Protein AF-A0A832EKE6-F1 (afdb_monomer_lite)

Secondary structure (DSSP, 8-state):
--HHHHHHHHHHHHHHSSSSTT--SS-TT---S-TT---SHHHHHHHHHTHHHHHHHHHHHHHHHHHHH-TT--HHHHHHHHHHHHHHHHHHHHHHHHTT---S-STT--S--S---S-S------

Radius of gyration: 23.18 Å; chains: 1; bounding box: 77×48×38 Å

pLDDT: mean 71.88, std 22.69, range [34.38, 97.25]

Structure (mmCIF, N/CA/C/O backbone):
data_AF-A0A832EKE6-F1
#
_entry.id   AF-A0A832EKE6-F1
#
loop_
_atom_site.group_PDB
_atom_site.id
_atom_site.type_symbol
_atom_site.label_atom_id
_atom_site.label_alt_id
_atom_site.label_comp_id
_atom_site.label_asym_id
_atom_site.label_entity_id
_atom_site.label_seq_id
_atom_site.pdbx_PDB_ins_code
_atom_site.Cartn_x
_atom_site.Cartn_y
_atom_site.Cartn_z
_atom_site.occupancy
_atom_site.B_iso_or_equiv
_atom_site.auth_seq_id
_atom_site.auth_comp_id
_atom_site.auth_asym_id
_atom_site.auth_atom_id
_atom_site.pdbx_PDB_model_num
ATOM 1 N N . MET A 1 1 ? 59.904 -23.588 9.194 1.00 53.44 1 MET A N 1
ATOM 2 C CA . MET A 1 1 ? 58.619 -23.391 8.474 1.00 53.44 1 MET A CA 1
ATOM 3 C C . MET A 1 1 ? 57.377 -23.763 9.314 1.00 53.44 1 MET A C 1
ATOM 5 O O . MET A 1 1 ? 56.429 -24.328 8.787 1.00 53.44 1 MET A O 1
ATOM 9 N N . LYS A 1 2 ? 57.342 -23.459 10.624 1.00 51.56 2 LYS A N 1
ATOM 10 C CA . LYS A 1 2 ? 56.197 -23.791 11.506 1.00 51.56 2 LYS A CA 1
ATOM 11 C C . LYS A 1 2 ? 55.162 -22.658 11.612 1.00 51.56 2 LYS A C 1
ATOM 13 O O . LYS A 1 2 ? 53.988 -22.952 11.774 1.00 51.56 2 LYS A O 1
ATOM 18 N N . GLY A 1 3 ? 55.570 -21.397 11.422 1.00 55.94 3 GLY A N 1
ATOM 19 C CA . GLY A 1 3 ? 54.667 -20.233 11.447 1.00 55.94 3 GLY A CA 1
ATOM 20 C C . GLY A 1 3 ? 53.728 -20.120 10.238 1.00 55.94 3 GLY A C 1
ATOM 21 O O . GLY A 1 3 ? 52.585 -19.714 10.395 1.00 55.94 3 GLY A O 1
ATOM 22 N N . MET A 1 4 ? 54.154 -20.571 9.051 1.00 56.31 4 MET A N 1
ATOM 23 C CA . MET A 1 4 ? 53.347 -20.494 7.820 1.00 56.31 4 MET A CA 1
ATOM 24 C C . MET A 1 4 ? 52.075 -21.359 7.889 1.00 56.31 4 MET A C 1
ATOM 26 O O . MET A 1 4 ? 51.029 -20.963 7.390 1.00 56.31 4 MET A O 1
ATOM 30 N N . ARG A 1 5 ? 52.127 -22.514 8.572 1.00 57.16 5 ARG A N 1
ATOM 31 C CA . ARG A 1 5 ? 50.950 -23.384 8.768 1.00 57.16 5 ARG A CA 1
ATOM 32 C C . ARG A 1 5 ? 49.893 -22.739 9.664 1.00 57.16 5 ARG A C 1
ATOM 34 O O . ARG A 1 5 ? 48.713 -22.912 9.400 1.00 57.16 5 ARG A O 1
ATOM 41 N N . TRP A 1 6 ? 50.299 -21.967 10.670 1.00 56.12 6 TRP A N 1
ATOM 42 C CA . TRP A 1 6 ? 49.357 -21.278 11.557 1.00 56.12 6 TRP A CA 1
ATOM 43 C C . TRP A 1 6 ? 48.698 -20.073 10.886 1.00 56.12 6 TRP A C 1
ATOM 45 O O . TRP A 1 6 ? 47.499 -19.878 11.051 1.00 56.12 6 TRP A O 1
ATOM 55 N N . VAL A 1 7 ? 49.441 -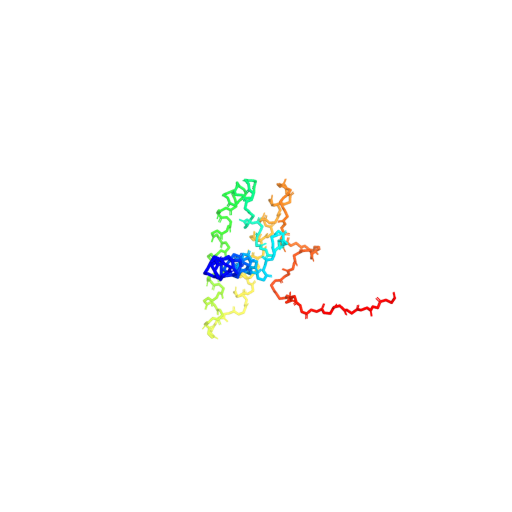19.327 10.063 1.00 61.09 7 VAL A N 1
ATOM 56 C CA . VAL A 1 7 ? 48.897 -18.201 9.284 1.00 61.09 7 VAL A CA 1
ATOM 57 C C . VAL A 1 7 ? 47.870 -18.680 8.249 1.00 61.09 7 VAL A C 1
ATOM 59 O O . VAL A 1 7 ? 46.816 -18.068 8.108 1.00 61.09 7 VAL A O 1
ATOM 62 N N . VAL A 1 8 ? 48.121 -19.814 7.585 1.00 61.22 8 VAL A N 1
ATOM 63 C CA . VAL A 1 8 ? 47.174 -20.405 6.618 1.00 61.22 8 VAL A CA 1
ATOM 64 C C . VAL A 1 8 ? 45.908 -20.930 7.307 1.00 61.22 8 VAL A C 1
ATOM 66 O O . VAL A 1 8 ? 44.807 -20.716 6.805 1.00 61.22 8 VAL A O 1
ATOM 69 N N . VAL A 1 9 ? 46.037 -21.566 8.477 1.00 60.75 9 VAL A N 1
ATOM 70 C CA . VAL A 1 9 ? 44.878 -22.058 9.246 1.00 60.75 9 VAL A CA 1
ATOM 71 C C . VAL A 1 9 ? 44.040 -20.899 9.798 1.00 60.75 9 VAL A C 1
ATOM 73 O O . VAL A 1 9 ? 42.819 -20.930 9.680 1.00 60.75 9 VAL A O 1
ATOM 76 N N . LEU A 1 10 ? 44.667 -19.842 10.327 1.00 59.62 10 LEU A N 1
ATOM 77 C CA . LEU A 1 10 ? 43.954 -18.646 10.796 1.00 59.62 10 LEU A CA 1
ATOM 78 C C . LEU A 1 10 ? 43.258 -17.890 9.651 1.00 59.62 10 LEU A C 1
ATOM 80 O O . LEU A 1 10 ? 42.123 -17.448 9.819 1.00 59.62 10 LEU A O 1
ATOM 84 N N . GLY A 1 11 ? 43.888 -17.796 8.475 1.00 57.72 11 GLY A N 1
ATOM 85 C CA . GLY A 1 11 ? 43.282 -17.181 7.289 1.00 57.72 11 GLY A CA 1
ATOM 86 C C . GLY A 1 11 ? 42.048 -17.932 6.774 1.00 57.72 11 GLY A C 1
ATOM 87 O O . GLY A 1 11 ? 41.058 -17.307 6.400 1.00 57.72 11 GLY A O 1
ATOM 88 N N . LEU A 1 12 ? 42.063 -19.269 6.820 1.00 58.75 12 LEU A N 1
ATOM 89 C CA . LEU A 1 12 ? 40.921 -20.102 6.422 1.00 58.75 12 LEU A CA 1
ATOM 90 C C . LEU A 1 12 ? 39.728 -19.988 7.382 1.00 58.75 12 LEU A C 1
ATOM 92 O O . LEU A 1 12 ? 38.585 -19.981 6.931 1.00 58.75 12 LEU A O 1
ATOM 96 N N . VAL A 1 13 ? 39.970 -19.845 8.688 1.00 59.25 13 VAL A N 1
ATOM 97 C CA . VAL A 1 13 ? 38.894 -19.678 9.683 1.00 59.25 13 VAL A CA 1
ATOM 98 C C . VAL A 1 13 ? 38.214 -18.309 9.548 1.00 59.25 13 VAL A C 1
ATOM 100 O O . VAL A 1 13 ? 36.990 -18.227 9.630 1.00 59.25 13 VAL A O 1
ATOM 103 N N . PHE A 1 14 ? 38.968 -17.244 9.252 1.00 54.34 14 PHE A N 1
ATOM 104 C CA . PHE A 1 14 ? 38.383 -15.922 8.989 1.00 54.34 14 PHE A CA 1
ATOM 105 C C . PHE A 1 14 ? 37.636 -15.846 7.647 1.00 54.34 14 PHE A C 1
ATOM 107 O O . PHE A 1 14 ? 36.603 -15.183 7.567 1.00 54.34 14 PHE A O 1
ATOM 114 N N . ALA A 1 15 ? 38.095 -16.558 6.613 1.00 55.41 15 ALA A N 1
ATOM 115 C CA . ALA A 1 15 ? 37.395 -16.630 5.327 1.00 55.41 15 ALA A CA 1
ATOM 116 C C . ALA A 1 15 ? 36.102 -17.471 5.381 1.00 55.41 15 ALA A C 1
ATOM 118 O O . ALA A 1 15 ? 35.177 -17.218 4.614 1.00 55.41 15 ALA A O 1
ATOM 119 N N . ALA A 1 16 ? 36.008 -18.445 6.293 1.00 51.72 16 ALA A N 1
ATOM 120 C CA . ALA A 1 16 ? 34.809 -19.267 6.470 1.00 51.72 16 ALA A CA 1
ATOM 121 C C . ALA A 1 16 ? 33.723 -18.605 7.344 1.00 51.72 16 ALA A C 1
ATOM 123 O O . ALA A 1 16 ? 32.562 -19.002 7.277 1.00 51.72 16 ALA A O 1
ATOM 124 N N . ALA A 1 17 ? 34.068 -17.593 8.147 1.00 50.66 17 ALA A N 1
ATOM 125 C CA . ALA A 1 17 ? 33.125 -16.921 9.048 1.00 50.66 17 ALA A CA 1
ATOM 126 C C . ALA A 1 17 ? 32.337 -15.764 8.395 1.00 50.66 17 ALA A C 1
ATOM 128 O O . ALA A 1 17 ? 31.366 -15.274 8.974 1.00 50.66 17 ALA A O 1
ATOM 129 N N . SER A 1 18 ? 32.719 -15.317 7.194 1.00 48.19 18 SER A N 1
ATOM 130 C CA . SER A 1 18 ? 32.115 -14.152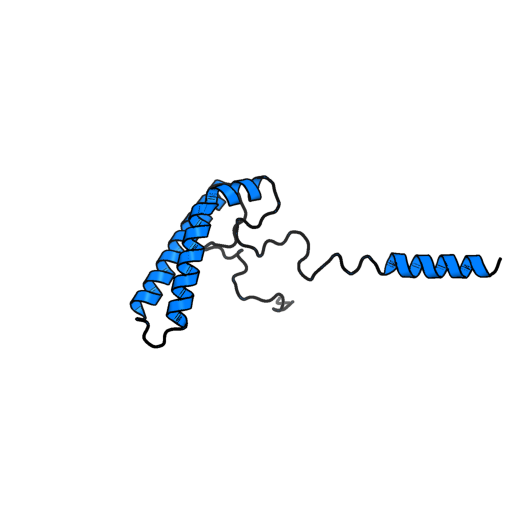 6.528 1.00 48.19 18 SER A CA 1
ATOM 131 C C . SER A 1 18 ? 30.872 -14.464 5.682 1.00 48.19 18 SER A C 1
ATOM 133 O O . SER A 1 18 ? 30.196 -13.541 5.235 1.00 48.19 18 SER A O 1
ATOM 135 N N . SER A 1 19 ? 30.507 -15.735 5.488 1.00 48.06 19 SER A N 1
ATOM 136 C CA . SER A 1 19 ? 29.391 -16.129 4.609 1.00 48.06 19 SER A CA 1
ATOM 137 C C . SER A 1 19 ? 28.048 -16.351 5.319 1.00 48.06 19 SER A C 1
ATOM 139 O O . SER A 1 19 ? 27.025 -16.490 4.649 1.00 48.06 19 SER A O 1
ATOM 141 N N . VAL A 1 20 ? 28.003 -16.324 6.657 1.00 48.47 20 VAL A N 1
ATOM 142 C CA . VAL A 1 20 ? 26.757 -16.544 7.423 1.00 48.47 20 VAL A CA 1
ATOM 143 C C . VAL A 1 20 ? 25.870 -15.295 7.530 1.00 48.47 20 VAL A C 1
ATOM 145 O O . VAL A 1 20 ? 24.665 -15.417 7.731 1.00 48.47 20 VAL A O 1
ATOM 148 N N . TRP A 1 21 ? 26.416 -14.094 7.325 1.00 43.22 21 TRP A N 1
ATOM 149 C CA . TRP A 1 21 ? 25.679 -12.839 7.545 1.00 43.22 21 TRP A CA 1
ATOM 150 C C . TRP A 1 21 ? 24.985 -12.271 6.302 1.00 43.22 21 TRP A C 1
ATOM 152 O O . TRP A 1 21 ? 24.218 -11.320 6.410 1.00 43.22 21 TRP A O 1
ATOM 162 N N . ALA A 1 22 ? 25.198 -12.856 5.121 1.00 45.91 22 ALA A N 1
ATOM 163 C CA . ALA A 1 22 ? 24.548 -12.395 3.889 1.00 45.91 22 ALA A CA 1
ATOM 164 C C . ALA A 1 22 ? 23.150 -13.002 3.670 1.00 45.91 22 ALA A C 1
ATOM 166 O O . ALA A 1 22 ? 22.465 -12.662 2.706 1.00 45.91 22 ALA A O 1
ATOM 167 N N . ARG A 1 23 ? 22.713 -13.912 4.547 1.00 44.88 23 ARG A N 1
ATOM 168 C CA . ARG A 1 23 ? 21.405 -14.562 4.454 1.00 44.88 23 ARG A CA 1
ATOM 169 C C . ARG A 1 23 ? 20.638 -14.327 5.744 1.00 44.88 23 ARG A C 1
ATOM 171 O O . ARG A 1 23 ? 20.528 -15.200 6.598 1.00 44.88 23 ARG A O 1
ATOM 178 N N . GLY A 1 24 ? 20.118 -13.107 5.876 1.00 40.50 24 GLY A N 1
ATOM 179 C CA . GLY A 1 24 ? 19.055 -12.831 6.835 1.00 40.50 24 GLY A CA 1
ATOM 180 C C . GLY A 1 24 ? 17.886 -13.812 6.638 1.00 40.50 24 GLY A C 1
ATOM 181 O O . GLY A 1 24 ? 17.795 -14.463 5.593 1.00 40.50 24 GLY A O 1
ATOM 182 N N . PRO A 1 25 ? 16.963 -13.923 7.606 1.00 43.94 25 PRO A N 1
ATOM 183 C CA . PRO A 1 25 ? 15.854 -14.889 7.582 1.00 43.94 25 PRO A CA 1
ATOM 184 C C . PRO A 1 25 ? 14.899 -14.742 6.379 1.00 43.94 25 PRO A C 1
ATOM 186 O O . PRO A 1 25 ? 13.996 -15.553 6.195 1.00 43.94 25 PRO A O 1
ATOM 189 N N . TYR A 1 26 ? 15.121 -13.739 5.534 1.00 47.75 26 TYR A N 1
ATOM 190 C CA . TYR A 1 26 ? 14.432 -13.509 4.279 1.00 47.75 26 TYR A CA 1
ATOM 191 C C . TYR A 1 26 ? 15.384 -13.875 3.138 1.00 47.75 26 TYR A C 1
ATOM 193 O O . TYR A 1 26 ? 16.238 -13.087 2.731 1.00 47.75 26 TYR A O 1
ATOM 201 N N . GLY A 1 27 ? 15.275 -15.117 2.659 1.00 38.62 27 GLY A N 1
ATOM 202 C CA . GLY A 1 27 ? 15.987 -15.570 1.468 1.00 38.62 27 GLY A CA 1
ATOM 203 C C . GLY A 1 27 ? 15.693 -14.680 0.247 1.00 38.62 27 GLY A C 1
ATOM 204 O O . GLY A 1 27 ? 14.688 -13.966 0.217 1.00 38.62 27 GLY A O 1
ATOM 205 N N . PRO A 1 28 ? 16.554 -14.715 -0.782 1.00 37.97 28 PRO A N 1
ATOM 206 C CA . PRO A 1 28 ? 16.364 -13.917 -1.979 1.00 37.97 28 PRO A CA 1
ATOM 207 C C . PRO A 1 28 ? 15.102 -14.396 -2.708 1.00 37.97 28 PRO A C 1
ATOM 209 O O . PRO A 1 28 ? 15.041 -15.531 -3.173 1.00 37.97 28 PRO A O 1
ATOM 212 N N . GLY A 1 29 ? 14.100 -13.524 -2.813 1.00 44.81 29 GLY A N 1
ATOM 213 C CA . GLY A 1 29 ? 13.086 -13.627 -3.864 1.00 44.81 29 GLY A CA 1
ATOM 214 C C . GLY A 1 29 ? 11.752 -14.303 -3.538 1.00 44.81 29 GLY A C 1
ATOM 215 O O . GLY A 1 29 ? 10.949 -14.456 -4.453 1.00 44.81 29 GLY A O 1
ATOM 216 N N . THR A 1 30 ? 11.428 -14.655 -2.293 1.00 40.53 30 THR A N 1
ATOM 217 C CA . THR A 1 30 ? 10.038 -15.034 -1.960 1.00 40.53 30 THR A CA 1
ATOM 218 C C . THR A 1 30 ? 9.264 -13.809 -1.493 1.00 40.53 30 THR A C 1
ATOM 220 O O . THR A 1 30 ? 9.309 -13.437 -0.323 1.00 40.53 30 THR A O 1
ATOM 223 N N . GLY A 1 31 ? 8.599 -13.154 -2.448 1.00 48.41 31 GLY A N 1
ATOM 224 C CA . GLY A 1 31 ? 7.815 -11.935 -2.267 1.00 48.41 31 GLY A CA 1
ATOM 225 C C . GLY A 1 31 ? 6.788 -12.030 -1.136 1.00 48.41 31 GLY A C 1
ATOM 226 O O . GLY A 1 31 ? 5.703 -12.574 -1.303 1.00 48.41 31 GLY A O 1
ATOM 227 N N . MET A 1 32 ? 7.135 -11.445 0.007 1.00 51.22 32 MET A N 1
ATOM 228 C CA . MET A 1 32 ? 6.242 -11.147 1.135 1.00 51.22 32 MET A CA 1
ATOM 229 C C . MET A 1 32 ? 6.183 -9.630 1.376 1.00 51.22 32 MET A C 1
ATOM 231 O O . MET A 1 32 ? 6.086 -9.156 2.503 1.00 51.22 32 MET A O 1
ATOM 235 N N . GLY A 1 33 ? 6.312 -8.848 0.305 1.00 60.59 33 GLY A N 1
ATOM 236 C CA . GLY A 1 33 ? 6.300 -7.392 0.349 1.00 60.59 33 GLY A CA 1
ATOM 237 C C . GLY A 1 33 ? 5.100 -6.814 -0.396 1.00 60.59 33 GLY A C 1
ATOM 238 O O . GLY A 1 33 ? 4.471 -7.503 -1.205 1.00 60.59 33 GLY A O 1
ATOM 239 N N . PRO A 1 34 ? 4.765 -5.538 -0.155 1.00 72.62 34 PRO A N 1
ATOM 240 C CA . PRO A 1 34 ? 3.824 -4.836 -1.011 1.00 72.62 34 PRO A CA 1
ATOM 241 C C . PRO A 1 34 ? 4.322 -4.824 -2.466 1.00 72.62 34 PRO A C 1
ATOM 243 O O . PRO A 1 34 ? 5.516 -4.903 -2.737 1.00 72.62 34 PRO A O 1
ATOM 246 N N . CYS A 1 35 ? 3.394 -4.709 -3.412 1.00 77.44 35 CYS A N 1
ATOM 247 C CA . CYS A 1 35 ? 3.617 -4.997 -4.840 1.00 77.44 35 CYS A CA 1
ATOM 248 C C . CYS A 1 35 ? 4.670 -4.090 -5.498 1.00 77.44 35 CYS A C 1
ATOM 250 O O . CYS A 1 35 ? 5.277 -4.451 -6.496 1.00 77.44 35 CYS A O 1
ATOM 252 N N . TRP A 1 36 ? 4.916 -2.935 -4.884 1.00 81.56 36 TRP A N 1
ATOM 253 C CA . TRP A 1 36 ? 5.888 -1.917 -5.273 1.00 81.56 36 TRP A CA 1
ATOM 254 C C . TRP A 1 36 ? 7.255 -2.047 -4.574 1.00 81.56 36 TRP A C 1
ATOM 256 O O . TRP A 1 36 ? 8.060 -1.125 -4.641 1.00 81.56 36 TRP A O 1
ATOM 266 N N . ALA A 1 37 ? 7.511 -3.132 -3.836 1.00 81.94 37 ALA A N 1
ATOM 267 C CA . ALA A 1 37 ? 8.783 -3.374 -3.140 1.00 81.94 37 ALA A CA 1
ATOM 268 C C . ALA A 1 37 ? 9.750 -4.270 -3.936 1.00 81.94 37 ALA A C 1
ATOM 270 O O . ALA A 1 37 ? 10.723 -4.781 -3.381 1.00 81.94 37 ALA A O 1
ATOM 271 N N . GLN A 1 38 ? 9.471 -4.506 -5.218 1.00 76.06 38 GLN A N 1
ATOM 272 C CA . GLN A 1 38 ? 10.331 -5.316 -6.073 1.00 76.06 38 GLN A CA 1
ATOM 273 C C . GLN A 1 38 ? 11.560 -4.517 -6.508 1.00 76.06 38 GLN A C 1
ATOM 275 O O . GLN A 1 38 ? 11.457 -3.347 -6.862 1.00 76.06 38 GLN A O 1
ATOM 280 N N . SER A 1 39 ? 12.727 -5.160 -6.485 1.00 76.56 39 SER A N 1
ATOM 281 C CA . SER A 1 39 ? 14.001 -4.540 -6.861 1.00 76.56 39 SER A CA 1
ATOM 282 C C . SER A 1 39 ? 14.269 -4.545 -8.369 1.00 76.56 39 SER A C 1
ATOM 284 O O . SER A 1 39 ? 15.274 -3.979 -8.798 1.00 76.56 39 SER A O 1
ATOM 286 N N . THR A 1 40 ? 13.403 -5.173 -9.169 1.00 81.88 40 THR A N 1
ATOM 287 C CA . THR A 1 40 ? 13.526 -5.208 -10.630 1.00 81.88 40 THR A CA 1
ATOM 288 C C . THR A 1 40 ? 13.240 -3.830 -11.242 1.00 81.88 40 THR A C 1
ATOM 290 O O . THR A 1 40 ? 12.487 -3.053 -10.647 1.00 81.88 40 THR A O 1
ATOM 293 N N . PRO A 1 41 ? 13.801 -3.500 -12.421 1.00 85.81 41 PRO A N 1
ATOM 294 C CA . PRO A 1 41 ? 13.505 -2.241 -13.111 1.00 85.81 41 PRO A CA 1
ATOM 295 C C . PRO A 1 41 ? 12.002 -2.020 -13.335 1.00 85.81 41 PRO A C 1
ATOM 297 O O . PRO A 1 41 ? 11.494 -0.922 -13.121 1.00 85.81 41 PRO A O 1
ATOM 300 N N . GLU A 1 42 ? 11.270 -3.081 -13.679 1.00 84.56 42 GLU A N 1
ATOM 301 C CA . GLU A 1 42 ? 9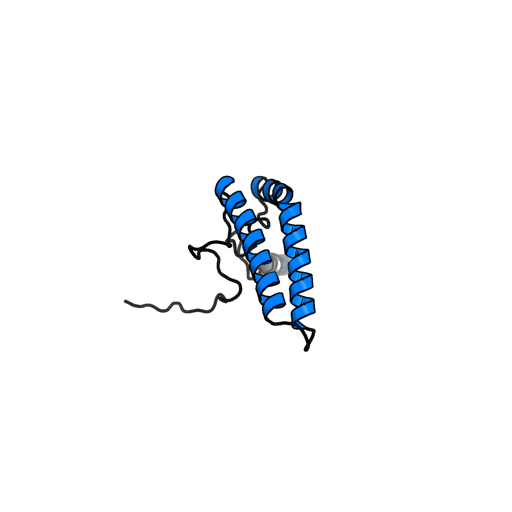.816 -3.054 -13.866 1.00 84.56 42 GLU A CA 1
ATOM 302 C C . GLU A 1 42 ? 9.091 -2.770 -12.542 1.00 84.56 42 GLU A C 1
ATOM 304 O O . GLU A 1 42 ? 8.131 -2.002 -12.494 1.00 84.56 42 GLU A O 1
ATOM 309 N N . GLY A 1 43 ? 9.589 -3.343 -11.442 1.00 85.75 43 GLY A N 1
ATOM 310 C CA . GLY A 1 43 ? 9.085 -3.095 -10.096 1.00 85.75 43 GLY A CA 1
ATOM 311 C C . GLY A 1 43 ? 9.292 -1.654 -9.631 1.00 85.75 43 GLY A C 1
ATOM 312 O O . GLY A 1 43 ? 8.409 -1.086 -8.987 1.00 85.75 43 GLY A O 1
ATOM 313 N N . GLN A 1 44 ? 10.428 -1.050 -9.988 1.00 89.00 44 GLN A N 1
ATOM 314 C CA . GLN A 1 44 ? 10.730 0.351 -9.687 1.00 89.00 44 GLN A CA 1
ATOM 315 C C . GLN A 1 44 ? 9.836 1.302 -10.492 1.00 89.00 44 GLN A C 1
ATOM 317 O O . GLN A 1 44 ? 9.211 2.181 -9.901 1.00 89.00 44 GLN A O 1
ATOM 322 N N . ALA A 1 45 ? 9.687 1.072 -11.801 1.00 90.69 45 ALA A N 1
ATOM 323 C CA . ALA A 1 45 ? 8.790 1.857 -12.651 1.00 90.69 45 ALA A CA 1
ATOM 324 C C . ALA A 1 45 ? 7.336 1.790 -12.157 1.00 90.69 45 ALA A C 1
ATOM 326 O O . ALA A 1 45 ? 6.654 2.808 -12.042 1.00 90.69 45 ALA A O 1
ATOM 327 N N . PHE A 1 46 ? 6.875 0.602 -11.763 1.00 91.44 46 PHE A N 1
ATOM 328 C CA . PHE A 1 46 ? 5.561 0.448 -11.152 1.00 91.44 46 PHE A CA 1
ATOM 329 C C . PHE A 1 46 ? 5.442 1.173 -9.813 1.00 91.44 46 PHE A C 1
ATOM 331 O O . PHE A 1 46 ? 4.411 1.784 -9.537 1.00 91.44 46 PHE A O 1
ATOM 338 N N . ALA A 1 47 ? 6.480 1.138 -8.971 1.00 91.56 47 ALA A N 1
ATOM 339 C CA . ALA A 1 47 ? 6.482 1.871 -7.711 1.00 91.56 47 ALA A CA 1
ATOM 340 C C . ALA A 1 47 ? 6.310 3.380 -7.936 1.00 91.56 47 ALA A C 1
ATOM 342 O O . ALA A 1 47 ? 5.571 4.025 -7.181 1.00 91.56 47 ALA A O 1
ATOM 343 N N . GLU A 1 48 ? 6.956 3.935 -8.958 1.00 93.88 48 GLU A N 1
ATOM 344 C CA . GLU A 1 48 ? 6.773 5.324 -9.381 1.00 93.88 48 GLU A CA 1
ATOM 345 C C . GLU A 1 48 ? 5.351 5.573 -9.896 1.00 93.88 48 GLU A C 1
ATOM 347 O O . GLU A 1 48 ? 4.694 6.502 -9.425 1.00 93.88 48 GLU A O 1
ATOM 352 N N . GLU A 1 49 ? 4.823 4.697 -10.756 1.00 94.12 49 GLU A N 1
ATOM 353 C CA . GLU A 1 49 ? 3.462 4.807 -11.298 1.00 94.12 49 GLU A CA 1
ATOM 354 C C . GLU A 1 49 ? 2.399 4.853 -10.187 1.00 94.12 49 GLU A C 1
ATOM 356 O O . GLU A 1 49 ? 1.478 5.673 -10.210 1.00 94.12 49 GLU A O 1
ATOM 361 N N . VAL A 1 50 ? 2.530 3.993 -9.173 1.00 94.81 50 VAL A N 1
ATOM 362 C CA . VAL A 1 50 ? 1.570 3.912 -8.063 1.00 94.81 50 VAL A CA 1
ATOM 363 C C . VAL A 1 50 ? 1.926 4.818 -6.885 1.00 94.81 50 VAL A C 1
ATOM 365 O O . VAL A 1 50 ? 1.223 4.795 -5.873 1.00 94.81 50 VAL A O 1
ATOM 368 N N . ALA A 1 51 ? 2.976 5.642 -6.978 1.00 95.88 51 ALA A N 1
ATOM 369 C CA . ALA A 1 51 ? 3.368 6.595 -5.936 1.00 95.88 51 ALA A CA 1
ATOM 370 C C . ALA A 1 51 ? 2.207 7.440 -5.369 1.00 95.88 51 ALA A C 1
ATOM 372 O O . ALA A 1 51 ? 2.071 7.464 -4.141 1.00 95.88 51 ALA A O 1
ATOM 373 N N . PRO A 1 52 ? 1.323 8.065 -6.178 1.00 96.62 52 PRO A N 1
ATOM 374 C CA . PRO A 1 52 ? 0.209 8.845 -5.633 1.00 96.62 52 PRO A CA 1
ATOM 375 C C . PRO A 1 52 ? -0.786 7.982 -4.842 1.00 96.62 52 PRO A C 1
ATOM 377 O O . PRO A 1 52 ? -1.240 8.383 -3.771 1.00 96.62 52 PRO A O 1
ATOM 380 N N . LEU A 1 53 ? -1.079 6.762 -5.306 1.00 95.94 53 LEU A N 1
ATOM 381 C CA .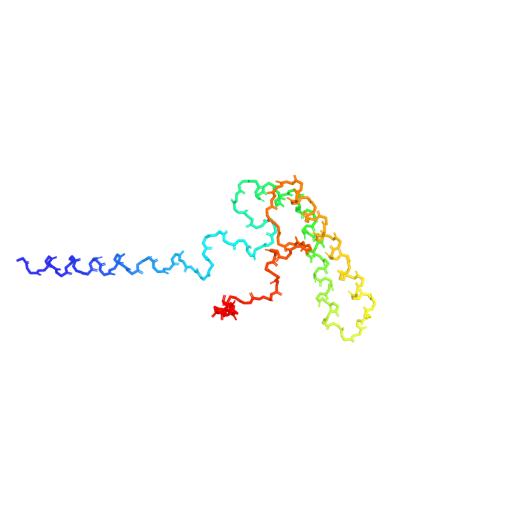 LEU A 1 53 ? -1.960 5.829 -4.594 1.00 95.94 53 LEU A CA 1
ATOM 382 C C . LEU A 1 53 ? -1.331 5.350 -3.282 1.00 95.94 53 LEU A C 1
ATOM 384 O O . LEU A 1 53 ? -2.017 5.231 -2.269 1.00 95.94 53 LEU A O 1
ATOM 388 N N . ARG A 1 54 ? -0.012 5.125 -3.266 1.00 94.12 54 ARG A N 1
ATOM 389 C CA . ARG A 1 54 ? 0.726 4.784 -2.041 1.00 94.12 54 ARG A CA 1
ATOM 390 C C . ARG A 1 54 ? 0.664 5.916 -1.029 1.00 94.12 54 ARG A C 1
ATOM 392 O O . ARG A 1 54 ? 0.384 5.658 0.136 1.00 94.12 54 ARG A O 1
ATOM 399 N N . GLN A 1 55 ? 0.873 7.157 -1.464 1.00 96.38 55 GLN A N 1
ATOM 400 C CA . GLN A 1 55 ? 0.752 8.327 -0.594 1.00 96.38 55 GLN A CA 1
ATOM 401 C C . GLN A 1 55 ? -0.647 8.416 0.020 1.00 96.38 55 GLN A C 1
ATOM 403 O O . GLN A 1 55 ? -0.764 8.534 1.236 1.00 96.38 55 GLN A O 1
ATOM 408 N N . GLN A 1 56 ? -1.704 8.272 -0.784 1.00 96.88 56 GLN A N 1
ATOM 409 C CA . GLN A 1 56 ? -3.081 8.261 -0.278 1.00 96.88 56 GLN A CA 1
ATOM 410 C C . GLN A 1 56 ? -3.322 7.123 0.721 1.00 96.88 56 GLN A C 1
ATOM 412 O O . GLN A 1 56 ? -3.915 7.345 1.778 1.00 96.88 56 GLN A O 1
ATOM 417 N N . LEU A 1 57 ? -2.817 5.919 0.431 1.00 95.69 57 LEU A N 1
ATOM 418 C CA . LEU A 1 57 ? -2.912 4.782 1.343 1.00 95.69 57 LEU A CA 1
ATOM 419 C C . LEU A 1 57 ? -2.219 5.074 2.679 1.00 95.69 57 LEU A C 1
ATOM 421 O O . LEU A 1 57 ? -2.799 4.791 3.725 1.00 95.69 57 LEU A O 1
ATOM 425 N N . TYR A 1 58 ? -1.017 5.655 2.656 1.00 94.88 58 TYR A N 1
ATOM 426 C CA . TYR A 1 58 ? -0.284 6.018 3.870 1.00 94.88 58 TYR A CA 1
ATOM 427 C C . TYR A 1 58 ? -1.015 7.088 4.681 1.00 94.88 58 TYR A C 1
ATOM 429 O O . TYR A 1 58 ? -1.133 6.949 5.896 1.00 94.88 58 TYR A O 1
ATOM 437 N N . GLN A 1 59 ? -1.575 8.110 4.030 1.00 97.00 59 GLN A N 1
ATOM 438 C CA . GLN A 1 59 ? -2.376 9.128 4.717 1.00 97.00 59 GLN A CA 1
ATOM 439 C C . GLN A 1 59 ? -3.591 8.504 5.413 1.00 97.00 59 GLN A C 1
ATOM 441 O O . GLN A 1 59 ? -3.849 8.773 6.586 1.00 97.00 59 GLN A O 1
ATOM 446 N N . LYS A 1 60 ? -4.297 7.592 4.734 1.00 97.25 60 LYS A N 1
ATOM 447 C CA . LYS A 1 60 ? -5.434 6.875 5.325 1.00 97.25 60 LYS A CA 1
ATOM 448 C C . LYS A 1 60 ? -5.024 5.917 6.437 1.00 97.25 60 LYS A C 1
ATOM 450 O O . LYS A 1 60 ? -5.740 5.809 7.426 1.00 97.25 60 LYS 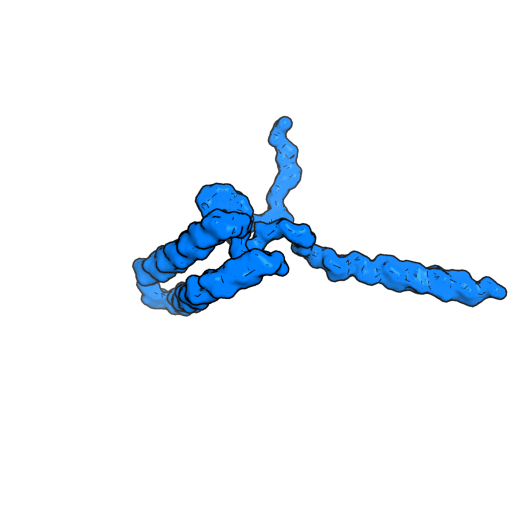A O 1
ATOM 455 N N . GLN A 1 61 ? -3.865 5.270 6.329 1.00 95.19 61 GLN A N 1
ATOM 456 C CA . GLN A 1 61 ? -3.303 4.467 7.417 1.00 95.19 61 GLN A CA 1
ATOM 457 C C . GLN A 1 61 ? -3.020 5.320 8.652 1.00 95.19 61 GLN A C 1
ATOM 459 O O . GLN A 1 61 ? -3.397 4.918 9.747 1.00 95.19 61 GLN A O 1
ATOM 464 N N . MET A 1 62 ? -2.414 6.496 8.486 1.00 96.81 62 MET A N 1
ATOM 465 C CA . MET A 1 62 ? -2.169 7.418 9.596 1.00 96.81 62 MET A CA 1
ATOM 466 C C . MET A 1 62 ? -3.479 7.872 10.243 1.00 96.81 62 MET A C 1
ATOM 468 O O . MET A 1 62 ? -3.603 7.797 11.463 1.00 96.81 62 MET A O 1
ATOM 472 N N . GLN A 1 63 ? -4.476 8.251 9.438 1.00 95.25 63 GLN A N 1
ATOM 473 C CA . GLN A 1 63 ? -5.811 8.601 9.928 1.00 95.25 63 GLN A CA 1
ATOM 474 C C . GLN A 1 63 ? -6.440 7.441 10.714 1.00 95.25 63 GLN A C 1
ATOM 476 O O . GLN A 1 63 ? -6.910 7.627 11.831 1.00 95.25 63 GLN A O 1
ATOM 481 N N . TYR A 1 64 ? -6.405 6.227 10.163 1.00 96.88 64 TYR A N 1
ATOM 482 C CA . TYR A 1 64 ? -6.941 5.035 10.816 1.00 96.88 64 TYR A CA 1
ATOM 483 C C . TYR A 1 64 ? -6.251 4.748 12.157 1.00 96.88 64 TYR A C 1
ATOM 485 O O . TYR A 1 64 ? -6.919 4.445 13.139 1.00 96.88 64 TYR A O 1
ATOM 493 N N . GLN A 1 65 ? -4.923 4.887 12.224 1.00 96.00 65 GLN A N 1
ATOM 494 C CA . GLN A 1 65 ? -4.168 4.698 13.466 1.00 96.00 65 GLN A CA 1
ATOM 495 C C . GLN A 1 65 ? -4.490 5.769 14.511 1.00 96.00 65 GLN A C 1
ATOM 497 O O . GLN A 1 65 ? -4.625 5.452 15.688 1.00 96.00 65 GLN A O 1
ATOM 502 N N . GLN A 1 66 ? -4.654 7.028 14.101 1.00 96.31 66 GLN A N 1
ATOM 503 C CA . GLN A 1 66 ? -5.095 8.091 15.007 1.00 96.31 66 GLN A CA 1
ATOM 504 C C . GLN A 1 66 ? -6.473 7.775 15.596 1.00 96.31 66 GLN A C 1
ATOM 506 O O . GLN A 1 66 ? -6.651 7.871 16.805 1.00 96.31 66 GLN A O 1
ATOM 511 N N . MET A 1 67 ? -7.407 7.315 14.761 1.00 95.94 67 MET A N 1
ATOM 512 C CA . MET A 1 67 ? -8.748 6.909 15.187 1.00 95.94 67 MET A CA 1
ATOM 513 C C . MET A 1 67 ? -8.719 5.725 16.166 1.00 95.94 67 MET A C 1
ATOM 515 O O . MET A 1 67 ? -9.459 5.723 17.142 1.00 95.94 67 MET A O 1
ATOM 519 N N . LEU A 1 68 ? -7.844 4.736 15.966 1.00 95.12 68 LEU A N 1
ATOM 520 C CA . LEU A 1 68 ? -7.692 3.623 16.915 1.00 95.12 68 LEU A CA 1
ATOM 521 C C . LEU A 1 68 ? -7.172 4.057 18.293 1.00 95.12 68 LEU A C 1
ATOM 523 O O . LEU A 1 68 ? -7.467 3.395 19.285 1.00 95.12 68 LEU A O 1
ATOM 527 N N . ASN A 1 69 ? -6.394 5.138 18.349 1.00 95.19 69 ASN A N 1
ATOM 528 C CA . ASN A 1 69 ? -5.833 5.660 19.594 1.00 95.19 69 ASN A CA 1
ATOM 529 C C . ASN A 1 69 ? -6.777 6.635 20.318 1.00 95.19 69 ASN A C 1
ATOM 531 O O . ASN A 1 69 ? -6.509 6.989 21.465 1.00 95.19 69 ASN A O 1
ATOM 535 N N . ASP A 1 70 ? -7.861 7.072 19.671 1.00 94.62 70 ASP A N 1
ATOM 536 C CA . ASP A 1 70 ? -8.880 7.925 20.278 1.00 94.62 70 ASP A CA 1
ATOM 537 C C . ASP A 1 70 ? -10.034 7.063 20.833 1.00 94.62 70 ASP A C 1
ATOM 539 O O . ASP A 1 70 ? -10.751 6.419 20.057 1.00 94.62 70 ASP A O 1
ATOM 543 N N . PRO A 1 71 ? -10.251 7.046 22.164 1.00 91.31 71 PRO A N 1
ATOM 544 C CA . PRO A 1 71 ? -11.300 6.244 22.791 1.00 91.31 71 PRO A CA 1
ATOM 545 C C . PRO A 1 71 ? -12.727 6.685 22.422 1.00 91.31 71 PRO A C 1
ATOM 547 O O . PRO A 1 71 ? -13.665 5.929 22.666 1.00 91.31 71 PRO A O 1
ATOM 550 N N . ASN A 1 72 ? -12.908 7.875 21.839 1.00 95.31 72 ASN A N 1
ATOM 551 C CA . ASN A 1 72 ? -14.210 8.414 21.435 1.00 95.31 72 ASN A CA 1
ATOM 552 C C . ASN A 1 72 ? -14.504 8.244 19.937 1.00 95.31 72 ASN A C 1
ATOM 554 O O . ASN A 1 72 ? -15.515 8.751 19.446 1.00 95.31 72 ASN A O 1
ATOM 558 N N . THR A 1 73 ? -13.636 7.556 19.194 1.00 92.50 73 THR A N 1
ATOM 559 C CA . THR A 1 73 ? -13.816 7.340 17.757 1.00 92.50 73 THR A CA 1
ATOM 560 C C . THR A 1 73 ? -15.131 6.631 17.439 1.00 92.50 73 THR A C 1
ATOM 562 O O . THR A 1 73 ? -15.422 5.556 17.963 1.00 92.50 73 THR A O 1
ATOM 565 N N . ASP A 1 74 ? -15.882 7.178 16.478 1.00 95.25 74 ASP A N 1
ATOM 566 C CA . ASP A 1 74 ? -17.064 6.525 15.913 1.00 95.25 74 ASP A CA 1
ATOM 567 C C . ASP A 1 74 ? -16.672 5.249 15.129 1.00 95.25 74 ASP A C 1
ATOM 569 O O . ASP A 1 74 ? -15.954 5.333 14.120 1.00 95.25 74 ASP A O 1
ATOM 573 N N . PRO A 1 75 ? -17.190 4.063 15.508 1.00 93.19 75 PRO A N 1
ATOM 574 C CA . PRO A 1 75 ? -16.947 2.818 14.783 1.00 93.19 75 PRO A CA 1
ATOM 575 C C . PRO A 1 75 ? -17.340 2.871 13.299 1.00 93.19 75 PRO A C 1
ATOM 577 O O . PRO A 1 75 ? -16.712 2.208 12.468 1.00 93.19 75 PRO A O 1
ATOM 580 N N . LYS A 1 76 ? -18.359 3.660 12.926 1.00 96.12 76 LYS A N 1
ATOM 581 C CA . LYS A 1 76 ? -18.760 3.814 11.516 1.00 96.12 76 LYS A CA 1
ATOM 582 C C . LYS A 1 76 ? -17.721 4.593 10.719 1.00 96.12 76 LYS A C 1
ATOM 584 O O . LYS A 1 76 ? -17.417 4.217 9.582 1.00 96.12 76 LYS A O 1
ATOM 589 N N . ALA A 1 77 ? -17.154 5.641 11.310 1.00 94.50 77 ALA A N 1
ATOM 590 C CA . ALA A 1 77 ? -16.069 6.398 10.702 1.00 94.50 77 ALA A CA 1
ATOM 591 C C . ALA A 1 77 ? -14.830 5.503 10.524 1.00 94.50 77 ALA A C 1
ATOM 593 O O . ALA A 1 77 ? -14.241 5.476 9.444 1.00 94.50 77 ALA A O 1
ATOM 594 N N . LEU A 1 78 ? -14.492 4.691 11.534 1.00 94.50 78 LEU A N 1
ATOM 595 C CA . LEU A 1 78 ? -13.384 3.734 11.464 1.00 94.50 78 LEU A CA 1
ATOM 596 C C . LEU A 1 78 ? -13.576 2.719 10.320 1.00 94.50 78 LEU A C 1
ATOM 598 O O . LEU A 1 78 ? -12.669 2.494 9.514 1.00 94.50 78 LEU A O 1
ATOM 602 N N . GLY A 1 79 ? -14.780 2.147 10.203 1.00 95.06 79 GLY A N 1
ATOM 603 C CA . GLY A 1 79 ? -15.135 1.222 9.124 1.00 95.06 79 GLY A CA 1
ATOM 604 C C . GLY A 1 79 ? -15.107 1.865 7.733 1.00 95.06 79 GLY A C 1
ATOM 605 O O . GLY A 1 79 ? -14.709 1.221 6.759 1.00 95.06 79 GLY A O 1
ATOM 606 N N . THR A 1 80 ? -15.480 3.143 7.636 1.00 96.81 80 THR A N 1
ATOM 607 C CA . THR A 1 80 ? -15.397 3.920 6.390 1.00 96.81 80 THR A CA 1
ATOM 608 C C . THR A 1 80 ? -13.944 4.101 5.961 1.00 96.81 80 THR A C 1
ATOM 610 O O . THR A 1 80 ? -13.594 3.714 4.846 1.00 96.81 80 THR A O 1
ATOM 613 N N . THR A 1 81 ? -13.072 4.558 6.864 1.00 96.44 81 THR A N 1
ATOM 614 C CA . THR A 1 81 ? -11.632 4.707 6.595 1.00 96.44 81 THR A CA 1
ATOM 615 C C . THR A 1 81 ? -10.994 3.375 6.181 1.00 96.44 81 THR A C 1
ATOM 617 O O . THR A 1 81 ? -10.221 3.319 5.223 1.00 96.44 81 THR A O 1
ATOM 620 N N . ALA A 1 82 ? -11.363 2.264 6.831 1.00 94.38 82 ALA A N 1
ATOM 621 C CA . ALA A 1 82 ? -10.888 0.935 6.442 1.00 94.38 82 ALA A CA 1
ATOM 622 C C . ALA A 1 82 ? -11.326 0.542 5.018 1.00 94.38 82 ALA A C 1
ATOM 624 O O . ALA A 1 82 ? -10.539 -0.039 4.265 1.00 94.38 82 ALA A O 1
ATOM 625 N N . ARG A 1 83 ? -12.565 0.867 4.626 1.00 95.31 83 ARG A N 1
ATOM 626 C CA . ARG A 1 83 ? -13.085 0.603 3.276 1.00 95.31 83 ARG A CA 1
ATOM 627 C C . ARG A 1 83 ? -12.351 1.422 2.217 1.00 95.31 83 ARG A C 1
ATOM 629 O O . ARG A 1 83 ? -11.978 0.862 1.190 1.00 95.31 83 ARG A O 1
ATOM 636 N N . GLU A 1 84 ? -12.092 2.698 2.478 1.00 95.25 84 GLU A N 1
ATOM 637 C CA . GLU A 1 84 ? -11.310 3.562 1.584 1.00 95.25 84 GLU A CA 1
ATOM 638 C C . GLU A 1 84 ? -9.893 3.006 1.376 1.00 95.25 84 GLU A C 1
ATOM 640 O O . GLU A 1 84 ? -9.423 2.888 0.245 1.00 95.25 84 GLU A O 1
ATOM 645 N N . MET A 1 85 ? -9.233 2.551 2.447 1.00 95.38 85 MET A N 1
ATOM 646 C CA . MET A 1 85 ? -7.933 1.879 2.337 1.00 95.38 85 MET A CA 1
ATOM 647 C C . MET A 1 85 ? -7.999 0.608 1.480 1.00 95.38 85 MET A C 1
ATOM 649 O O . MET A 1 85 ? -7.070 0.330 0.721 1.00 95.38 85 MET A O 1
ATOM 653 N N . GLN A 1 86 ? -9.074 -0.181 1.591 1.00 92.69 86 GLN A N 1
ATOM 654 C CA . GLN A 1 86 ? -9.269 -1.363 0.744 1.00 92.69 86 GLN A CA 1
ATOM 655 C C . GLN A 1 86 ? -9.468 -0.990 -0.727 1.00 92.69 86 GLN A C 1
ATOM 657 O O . GLN A 1 86 ? -8.880 -1.636 -1.589 1.00 92.69 86 GLN A O 1
ATOM 662 N N . GLN A 1 87 ? -10.224 0.067 -1.024 1.00 94.88 87 GLN A N 1
ATOM 663 C CA . GLN A 1 87 ? -10.403 0.555 -2.395 1.00 94.88 87 GLN A CA 1
ATOM 664 C C . GLN A 1 87 ? -9.071 0.997 -3.014 1.00 94.88 87 GLN A C 1
ATOM 666 O O . GLN A 1 87 ? -8.759 0.601 -4.134 1.00 94.88 87 GLN A O 1
ATOM 671 N N . ILE A 1 88 ? -8.238 1.731 -2.268 1.00 95.31 88 ILE A N 1
ATOM 672 C CA . ILE A 1 88 ? -6.905 2.134 -2.745 1.00 95.31 88 ILE A CA 1
ATOM 673 C C . ILE A 1 88 ? -6.027 0.900 -3.011 1.00 95.31 88 ILE A C 1
ATOM 675 O O . ILE A 1 88 ? -5.372 0.809 -4.048 1.00 95.31 88 ILE A O 1
ATOM 679 N N . ARG A 1 89 ? -6.043 -0.100 -2.118 1.00 91.25 89 ARG A N 1
ATOM 680 C CA . ARG A 1 89 ? -5.314 -1.365 -2.331 1.00 91.25 89 ARG A CA 1
ATOM 681 C C . ARG A 1 89 ? -5.807 -2.126 -3.559 1.00 91.25 89 ARG A C 1
ATOM 683 O O . ARG A 1 89 ? -4.982 -2.682 -4.275 1.00 91.25 89 ARG A O 1
ATOM 690 N N . GLN A 1 90 ? -7.115 -2.144 -3.810 1.00 90.25 90 GLN A N 1
ATOM 691 C CA . GLN A 1 90 ? -7.690 -2.767 -5.005 1.00 90.25 90 GLN A CA 1
ATOM 692 C C . GLN A 1 90 ? -7.231 -2.065 -6.283 1.00 90.25 90 GLN A C 1
ATOM 694 O O . GLN A 1 90 ? -6.873 -2.742 -7.240 1.00 90.25 90 GLN A O 1
ATOM 699 N N . GLN A 1 91 ? -7.162 -0.731 -6.289 1.00 93.25 91 GLN A N 1
ATOM 700 C CA . GLN A 1 91 ? -6.638 0.020 -7.434 1.00 93.25 91 GLN A CA 1
ATOM 701 C C . GLN A 1 91 ? -5.163 -0.302 -7.699 1.00 93.25 91 GLN A C 1
ATOM 703 O O . GLN A 1 91 ? -4.784 -0.552 -8.841 1.00 93.25 91 GLN A O 1
ATOM 708 N N . ILE A 1 92 ? -4.335 -0.355 -6.649 1.00 91.88 92 ILE A N 1
ATOM 709 C CA . ILE A 1 92 ? -2.924 -0.744 -6.783 1.00 91.88 92 ILE A CA 1
ATOM 710 C C . ILE A 1 92 ? -2.805 -2.189 -7.284 1.00 91.88 92 ILE A C 1
ATOM 712 O O . ILE A 1 92 ? -1.974 -2.475 -8.141 1.00 91.88 92 ILE A O 1
ATOM 716 N N . TRP A 1 93 ? -3.636 -3.098 -6.771 1.00 88.62 93 TRP A N 1
ATOM 717 C CA . TRP A 1 93 ? -3.652 -4.487 -7.215 1.00 88.62 93 TRP A CA 1
ATOM 718 C C . TRP A 1 93 ? -4.031 -4.626 -8.686 1.00 88.62 93 TRP A C 1
ATOM 720 O O . TRP A 1 93 ? -3.354 -5.345 -9.411 1.00 88.62 93 TRP A O 1
ATOM 730 N N . GLN A 1 94 ? -5.074 -3.924 -9.134 1.00 90.75 94 GLN A N 1
ATOM 731 C CA . GLN A 1 94 ? -5.507 -3.969 -10.527 1.00 90.75 94 GLN A CA 1
ATOM 732 C C . GLN A 1 94 ? -4.383 -3.501 -11.456 1.00 90.75 94 GLN A C 1
ATOM 734 O O . GLN A 1 94 ? -4.035 -4.208 -12.394 1.00 90.75 94 GLN A O 1
ATOM 739 N N . LYS A 1 95 ? -3.726 -2.386 -11.117 1.00 91.69 95 LYS A N 1
ATOM 740 C CA . LYS A 1 95 ? -2.553 -1.906 -11.858 1.00 91.69 95 LYS A CA 1
ATOM 741 C C . LYS A 1 95 ? -1.406 -2.917 -11.866 1.00 91.69 95 LYS A C 1
ATOM 743 O O . LYS A 1 95 ? -0.757 -3.094 -12.888 1.00 91.69 95 LYS A O 1
ATOM 748 N N . ALA A 1 96 ? -1.160 -3.599 -10.745 1.00 88.19 96 ALA A N 1
ATOM 749 C CA . ALA A 1 96 ? -0.134 -4.637 -10.682 1.00 88.19 96 ALA A CA 1
ATOM 750 C C . ALA A 1 96 ? -0.465 -5.819 -11.606 1.00 88.19 96 ALA A C 1
ATOM 752 O O . ALA A 1 96 ? 0.423 -6.329 -12.280 1.00 88.19 96 ALA A O 1
ATOM 753 N N . GLN A 1 97 ? -1.735 -6.228 -11.666 1.00 87.31 97 GLN A N 1
ATOM 754 C CA . GLN A 1 97 ? -2.195 -7.294 -12.560 1.00 87.31 97 GLN A CA 1
ATOM 755 C C . GLN A 1 97 ? -2.036 -6.903 -14.029 1.00 87.31 97 GLN A C 1
ATOM 757 O O . GLN A 1 97 ? -1.524 -7.701 -14.811 1.00 87.31 97 GLN A O 1
ATOM 762 N N . ASP A 1 98 ? -2.410 -5.672 -14.380 1.00 89.44 98 ASP A N 1
ATOM 763 C CA . ASP A 1 98 ? -2.276 -5.147 -15.741 1.00 89.44 98 ASP A CA 1
ATOM 764 C C . ASP A 1 98 ? -0.793 -5.051 -16.162 1.00 89.44 98 ASP A C 1
ATOM 766 O O . ASP A 1 98 ? -0.455 -5.311 -17.315 1.00 89.44 98 ASP A O 1
ATOM 770 N N . ALA A 1 99 ? 0.105 -4.754 -15.215 1.00 86.38 99 ALA A N 1
ATOM 771 C CA . ALA A 1 99 ? 1.553 -4.703 -15.423 1.00 86.38 99 ALA A CA 1
ATOM 772 C C . ALA A 1 99 ? 2.264 -6.072 -15.317 1.00 86.38 99 ALA A C 1
ATOM 774 O O . ALA A 1 99 ? 3.478 -6.147 -15.499 1.00 86.38 99 ALA A O 1
ATOM 775 N N . GLY A 1 100 ? 1.551 -7.159 -14.992 1.00 85.50 100 GLY A N 1
ATOM 776 C CA . GLY A 1 100 ? 2.150 -8.486 -14.785 1.00 85.50 100 GLY A CA 1
ATOM 777 C C . GLY A 1 100 ? 3.040 -8.597 -13.537 1.00 85.50 100 GLY A C 1
ATOM 778 O O . GLY A 1 100 ? 3.883 -9.490 -13.443 1.00 85.50 100 GLY A O 1
ATOM 779 N N . ILE A 1 101 ? 2.866 -7.698 -12.569 1.00 82.69 101 ILE A N 1
ATOM 780 C CA . ILE A 1 101 ? 3.692 -7.590 -11.367 1.00 82.69 101 ILE A CA 1
ATOM 781 C C . ILE A 1 101 ? 3.097 -8.448 -10.245 1.00 82.69 101 ILE A C 1
ATOM 783 O O . ILE A 1 101 ? 1.947 -8.233 -9.846 1.00 82.69 101 ILE A O 1
ATOM 787 N N . PRO A 1 102 ? 3.861 -9.399 -9.668 1.00 75.06 102 PRO A N 1
ATOM 788 C CA . PRO A 1 102 ? 3.352 -10.227 -8.584 1.00 75.06 102 PRO A CA 1
ATOM 789 C C . PRO A 1 102 ? 2.996 -9.368 -7.366 1.00 75.06 102 PRO A C 1
ATOM 791 O O . PRO A 1 102 ? 3.806 -8.595 -6.851 1.00 75.06 102 PRO A O 1
ATOM 794 N N . CYS A 1 103 ? 1.753 -9.505 -6.908 1.00 70.00 103 CYS A N 1
ATOM 795 C CA . CYS A 1 103 ? 1.164 -8.637 -5.899 1.00 70.00 103 CYS A CA 1
ATOM 796 C C . CYS A 1 103 ? 0.508 -9.467 -4.790 1.00 70.00 103 CYS A C 1
ATOM 798 O O . CYS A 1 103 ? -0.272 -10.380 -5.056 1.00 70.00 103 CYS A O 1
ATOM 800 N N . GLY A 1 104 ? 0.839 -9.148 -3.534 1.00 66.06 104 GLY A N 1
ATOM 801 C CA . GLY A 1 104 ? 0.305 -9.830 -2.349 1.00 66.06 104 GLY A CA 1
ATOM 802 C C . GLY A 1 104 ? -1.092 -9.363 -1.921 1.00 66.06 104 GLY A C 1
ATOM 803 O O . GLY A 1 104 ? -1.709 -9.975 -1.056 1.00 66.06 104 GLY A O 1
ATOM 804 N N . TYR A 1 105 ? -1.620 -8.291 -2.509 1.00 61.91 105 TYR A N 1
ATOM 805 C CA . TYR A 1 105 ? -3.036 -7.946 -2.371 1.00 61.91 105 TYR A CA 1
ATOM 806 C C . TYR A 1 105 ? -3.814 -8.830 -3.356 1.00 61.91 105 TYR A C 1
ATOM 808 O O . TYR A 1 105 ? -3.352 -8.996 -4.470 1.00 61.91 105 TYR A O 1
ATOM 816 N N . GLY A 1 106 ? -4.926 -9.469 -2.986 1.00 54.19 106 GLY A N 1
ATOM 817 C CA . GLY A 1 106 ? -5.745 -10.203 -3.962 1.00 54.19 106 GLY A CA 1
ATOM 818 C C . GLY A 1 106 ? -6.557 -11.378 -3.397 1.00 54.19 106 GLY A C 1
ATOM 819 O O . GLY A 1 106 ? -6.121 -12.036 -2.451 1.00 54.19 106 GLY A O 1
ATOM 820 N N . PRO A 1 107 ? -7.721 -11.693 -4.000 1.00 44.50 107 PRO A N 1
ATOM 821 C CA . PRO A 1 107 ? -8.669 -12.700 -3.501 1.00 44.50 107 PRO A CA 1
ATOM 822 C C . PRO A 1 107 ? -8.164 -14.151 -3.575 1.00 44.50 107 PRO A C 1
ATOM 824 O O . PRO A 1 107 ? -8.762 -15.035 -2.974 1.00 44.50 107 PRO A O 1
ATOM 827 N N . LYS A 1 108 ? -7.064 -14.414 -4.294 1.00 45.38 108 LYS A N 1
ATOM 828 C CA . LYS A 1 108 ? -6.465 -15.753 -4.438 1.00 45.38 108 LYS A CA 1
ATOM 829 C C . LYS A 1 108 ? -5.251 -16.011 -3.543 1.00 45.38 108 LYS A C 1
ATOM 831 O O . LYS A 1 108 ? -4.515 -16.952 -3.816 1.00 45.38 108 LYS A O 1
ATOM 836 N N . GLY A 1 109 ? -5.026 -15.208 -2.500 1.00 47.09 109 GLY A N 1
ATOM 837 C CA . GLY A 1 109 ? -4.263 -15.651 -1.325 1.00 47.09 109 GLY A CA 1
ATOM 838 C C . GLY A 1 109 ? -2.894 -16.301 -1.576 1.00 47.09 109 GLY A C 1
ATOM 839 O O . GLY A 1 109 ? -2.461 -17.115 -0.773 1.00 47.09 109 GLY A O 1
ATOM 840 N N . ARG A 1 110 ? -2.180 -15.951 -2.654 1.00 44.00 110 ARG A N 1
ATOM 841 C CA . ARG A 1 110 ? -0.709 -16.064 -2.666 1.00 44.00 110 ARG A CA 1
ATOM 842 C C . ARG A 1 110 ? -0.046 -14.806 -2.110 1.00 44.00 110 ARG A C 1
ATOM 844 O O . ARG A 1 110 ? 1.172 -14.711 -2.075 1.00 44.00 110 ARG A O 1
ATOM 851 N N . GLY A 1 111 ? -0.853 -13.860 -1.635 1.00 43.88 111 GLY A N 1
ATOM 852 C CA . GLY A 1 111 ? -0.438 -12.938 -0.602 1.00 43.88 111 GLY A CA 1
ATOM 853 C C . GLY A 1 111 ? -0.415 -13.689 0.710 1.00 43.88 111 GLY A C 1
ATOM 854 O O . GLY A 1 111 ? -1.468 -13.924 1.297 1.00 43.88 111 GLY A O 1
ATOM 855 N N . ALA A 1 112 ? 0.777 -14.064 1.158 1.00 40.81 112 ALA A N 1
ATOM 856 C CA . ALA A 1 112 ? 1.007 -14.261 2.573 1.00 40.81 112 ALA A CA 1
ATOM 857 C C . ALA A 1 112 ? 0.574 -12.970 3.273 1.00 40.81 112 ALA A C 1
ATOM 859 O O . ALA A 1 112 ? 1.255 -11.944 3.220 1.00 40.81 112 ALA A O 1
ATOM 860 N N . GLY A 1 113 ? -0.643 -13.003 3.806 1.00 39.28 113 GLY A N 1
ATOM 861 C CA . GLY A 1 113 ? -1.205 -11.906 4.552 1.00 39.28 113 GLY A CA 1
ATOM 862 C C . GLY A 1 113 ? -0.279 -11.553 5.705 1.00 39.28 113 GLY A C 1
ATOM 863 O O . GLY A 1 113 ? 0.475 -12.381 6.218 1.00 39.28 113 GLY A O 1
ATOM 864 N N . TRP A 1 114 ? -0.368 -10.295 6.108 1.00 40.97 114 TRP A N 1
ATOM 865 C CA . TRP A 1 114 ? 0.056 -9.821 7.413 1.00 40.97 114 TRP A CA 1
ATOM 866 C C . TRP A 1 114 ? -0.477 -10.778 8.491 1.00 40.97 114 TRP A C 1
ATOM 868 O O . TRP A 1 114 ? -1.637 -10.681 8.878 1.00 40.97 114 TRP A O 1
ATOM 878 N N . GLY A 1 115 ? 0.349 -11.738 8.915 1.00 42.44 115 GLY A N 1
ATOM 879 C CA . GLY A 1 115 ? -0.044 -12.782 9.861 1.00 42.44 115 GLY A CA 1
ATOM 880 C C . GLY A 1 115 ? -0.171 -14.178 9.253 1.00 42.44 115 GLY A C 1
ATOM 881 O O . GLY A 1 115 ? -1.243 -14.764 9.249 1.00 42.44 115 GLY A O 1
ATOM 882 N N . MET A 1 116 ? 0.946 -14.752 8.821 1.00 35.41 116 MET A N 1
ATOM 883 C CA . MET A 1 116 ? 1.204 -16.181 8.990 1.00 35.41 116 MET A CA 1
ATOM 884 C C . MET A 1 116 ? 2.716 -16.340 9.015 1.00 35.41 116 MET A C 1
ATOM 886 O O . MET A 1 116 ? 3.387 -16.338 7.984 1.00 35.41 116 MET A O 1
ATOM 890 N N . GLY A 1 117 ? 3.254 -16.362 10.234 1.00 36.28 117 GLY A N 1
ATOM 891 C CA . GLY A 1 117 ? 4.656 -16.660 10.461 1.00 36.28 117 GLY A CA 1
ATOM 892 C C . GLY A 1 117 ? 5.034 -17.945 9.733 1.00 36.28 117 GLY A C 1
ATOM 893 O O . GLY A 1 117 ? 4.247 -18.892 9.664 1.00 36.28 117 GLY A O 1
ATOM 894 N N . ALA A 1 118 ? 6.251 -17.962 9.199 1.00 37.94 118 ALA A N 1
ATOM 895 C CA . ALA A 1 118 ? 6.944 -19.161 8.755 1.00 37.94 118 ALA A CA 1
ATOM 896 C C . ALA A 1 118 ? 7.147 -20.097 9.963 1.00 37.94 118 ALA A C 1
ATOM 898 O O . ALA A 1 118 ? 8.208 -20.158 10.574 1.00 37.94 118 ALA A O 1
ATOM 899 N N . GLY A 1 119 ? 6.060 -20.752 10.353 1.00 40.00 119 GLY A N 1
ATOM 900 C CA . GLY A 1 119 ? 5.889 -21.467 11.608 1.00 40.00 119 GLY A CA 1
ATOM 901 C C . GLY A 1 119 ? 4.532 -22.163 11.647 1.00 40.00 119 GLY A C 1
ATOM 902 O O . GLY A 1 119 ? 3.841 -22.134 12.654 1.00 40.00 119 GLY A O 1
ATOM 903 N N . SER A 1 120 ? 4.104 -22.752 10.533 1.00 37.06 120 SER A N 1
ATOM 904 C CA . SER A 1 120 ? 2.997 -23.707 10.521 1.00 37.06 120 SER A CA 1
ATOM 905 C C . SER A 1 120 ? 3.398 -24.908 9.679 1.00 37.06 120 SER A C 1
ATOM 907 O O . SER A 1 120 ? 3.226 -24.949 8.469 1.00 37.06 120 SER A O 1
ATOM 909 N N . GLY A 1 121 ? 4.005 -25.861 10.384 1.00 35.31 121 GLY A N 1
ATOM 910 C CA . GLY A 1 121 ? 3.829 -27.284 10.146 1.00 35.31 121 GLY A CA 1
ATOM 911 C C . GLY A 1 121 ? 4.201 -27.787 8.761 1.00 35.31 121 GLY A C 1
ATOM 912 O O . GLY A 1 121 ? 3.361 -27.891 7.874 1.00 35.31 121 GLY A O 1
ATOM 913 N N . ALA A 1 122 ? 5.409 -28.338 8.672 1.00 39.84 122 ALA A N 1
ATOM 914 C CA . ALA A 1 122 ? 5.588 -29.613 7.994 1.00 39.84 122 ALA A CA 1
ATOM 915 C C . ALA A 1 122 ? 4.677 -30.667 8.665 1.00 39.84 122 ALA A C 1
ATOM 917 O O . ALA A 1 122 ? 5.116 -31.465 9.488 1.00 39.84 122 ALA A O 1
ATOM 918 N N . GLY A 1 123 ? 3.380 -30.612 8.371 1.00 34.75 123 GLY A N 1
ATOM 919 C CA . GLY A 1 123 ? 2.390 -31.611 8.736 1.00 34.75 123 GLY A CA 1
ATOM 920 C C . GLY A 1 123 ? 2.186 -32.516 7.537 1.00 34.75 123 GLY A C 1
ATOM 921 O O . GLY A 1 123 ? 1.467 -32.168 6.608 1.00 34.75 123 GLY A O 1
ATOM 922 N N . LYS A 1 124 ? 2.863 -33.663 7.541 1.00 42.88 124 LYS A N 1
ATOM 923 C CA . LYS A 1 124 ? 2.535 -34.778 6.654 1.00 42.88 124 LYS A CA 1
ATOM 924 C C . LYS A 1 124 ? 1.097 -35.225 6.942 1.00 42.88 124 LYS A C 1
ATOM 926 O O . LYS A 1 124 ? 0.834 -35.690 8.045 1.00 42.88 124 LYS A O 1
ATOM 931 N N . THR A 1 125 ? 0.221 -35.134 5.950 1.00 44.00 125 THR A N 1
ATOM 932 C CA . THR A 1 125 ? -1.061 -35.857 5.842 1.00 44.00 125 THR A CA 1
ATOM 933 C C . THR A 1 125 ? -1.391 -35.897 4.348 1.00 44.00 125 THR A C 1
ATOM 935 O O . THR A 1 125 ? -1.461 -34.825 3.754 1.00 44.00 125 THR A O 1
ATOM 938 N N . GLN A 1 126 ? -1.551 -37.007 3.634 1.00 34.38 126 GLN A N 1
ATOM 939 C CA . GLN A 1 126 ? -1.576 -38.452 3.884 1.00 34.38 126 GLN A CA 1
ATOM 940 C C . GLN A 1 126 ? -0.804 -39.123 2.740 1.00 34.38 126 GLN A C 1
ATOM 942 O O . GLN A 1 126 ? -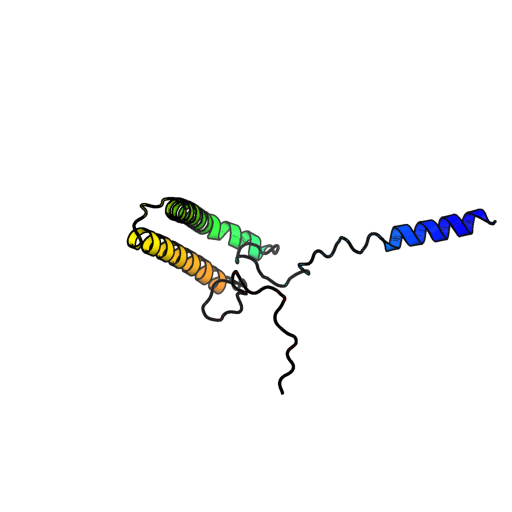0.790 -38.532 1.635 1.00 34.38 126 GLN A O 1
#

Sequence (126 aa):
MKGMRWVVVLGLVFAAASSVWARGPYGPGTGMGPCWAQSTPEGQAFAEEVAPLRQQLYQKQMQYQQMLNDPNTDPKALGTTAREMQQIRQQIWQKAQDAGIPCGYGPKGRGAGWGMGAGSGAGKTQ

Foldseek 3Di:
DVVVVVVVVVVVVVVVPPPPPVDDVDHPDLDLDALLPDPDPLSVVLVVVLVVLVVVLVVLVVVLVVLVVDPPRDPVVNVVSVVVSLVSSVVSVVSCVVSVTDGLDDPVHSNPPPDDPPDDDPDDDD

Organism: NCBI:txid35837